Protein AF-A0AAU5D2R3-F1 (afdb_monomer)

Radius of gyration: 16.75 Å; Cα contacts (8 Å, |Δi|>4): 135; chains: 1; bounding box: 33×34×53 Å

Sequence (118 aa):
MTWGSLSGVGDKALDRLLRLAAPQPAGTLTEPPRLTGAATDVPSSAVFCTDNGLSTALVEGLVAAGEPSARALTDPRTCYFDLPTGHWPMLSAPEALTAVLLRAAAGEGHRLTAPATP

Nearest PDB structures (foldseek):
  3nq4-assembly1_C  TM=4.320E-01  e=5.538E+00  Salmonella enterica subsp. enterica serovar Typhimurium str. LT2
  1hv5-assembly3_C  TM=2.783E-01  e=5.927E+00  Mus musculus
  5ue2-assembly1_A  TM=2.425E-01  e=6.789E+00  Homo sapiens

pLDDT: mean 91.63, std 8.22, range [54.91, 98.62]

Foldseek 3Di:
DPPKDCFQFDPVNVVVCVVPDDDDDVCVVPPDDDDPCPCVPPQEEEEDQPVVPDAPVVLLVCLQVVPVVSVSQQPQSYFYHYDPHMPCCCRRPVPSVVVVVVCVVVVDHDHRHHPDDD

Solvent-accessible surface area (backbone atoms only — not comparable to full-atom values): 7229 Å² total; per-residue (Å²): 124,96,88,54,52,63,55,69,51,49,69,73,57,50,52,51,50,62,74,70,60,72,88,78,64,68,60,81,78,69,55,83,84,85,84,83,60,86,63,67,85,57,72,46,71,49,76,30,42,35,69,76,70,47,37,64,68,56,51,48,52,38,31,65,71,62,40,76,85,39,58,76,62,33,42,87,58,36,24,38,43,74,41,95,30,18,69,49,36,79,72,40,38,44,68,62,48,48,55,50,52,54,40,46,76,72,70,43,65,48,68,48,71,69,60,81,81,129

Structure (mmCIF, N/CA/C/O backbone):
data_AF-A0AAU5D2R3-F1
#
_entry.id   AF-A0AAU5D2R3-F1
#
loop_
_atom_site.group_PDB
_atom_site.id
_atom_site.type_symbol
_atom_site.label_atom_id
_atom_site.label_alt_id
_atom_site.label_comp_id
_atom_site.label_asym_id
_atom_site.label_entity_id
_atom_site.label_seq_id
_atom_site.pdbx_PDB_ins_code
_atom_site.Cartn_x
_atom_site.Cartn_y
_atom_site.Cartn_z
_atom_site.occupancy
_atom_site.B_iso_or_equiv
_atom_site.auth_seq_id
_atom_site.auth_comp_id
_atom_site.auth_asym_id
_atom_site.auth_atom_id
_atom_site.pdbx_PDB_model_num
ATOM 1 N N . MET A 1 1 ? 13.688 7.177 -12.987 1.00 54.91 1 MET A N 1
ATOM 2 C CA . MET A 1 1 ? 12.320 7.467 -12.502 1.00 54.91 1 MET A CA 1
ATOM 3 C C . MET A 1 1 ? 12.429 7.888 -11.046 1.00 54.91 1 MET A C 1
ATOM 5 O O . MET A 1 1 ? 12.905 7.098 -10.250 1.00 54.91 1 MET A O 1
ATOM 9 N N . THR A 1 2 ? 12.088 9.132 -10.717 1.00 61.78 2 THR A N 1
ATOM 10 C CA . THR A 1 2 ? 12.431 9.779 -9.428 1.00 61.78 2 THR A CA 1
ATOM 11 C C . THR A 1 2 ? 11.398 9.539 -8.315 1.00 61.78 2 THR A C 1
ATOM 13 O O . THR A 1 2 ? 11.593 9.986 -7.195 1.00 61.78 2 THR A O 1
ATOM 16 N N . TRP A 1 3 ? 10.300 8.833 -8.607 1.00 66.75 3 TRP A N 1
ATOM 17 C CA . TRP A 1 3 ? 9.098 8.801 -7.758 1.00 66.75 3 TRP A CA 1
ATOM 18 C C . TRP A 1 3 ? 8.791 7.434 -7.121 1.00 66.75 3 TRP A C 1
ATOM 20 O O . TRP A 1 3 ? 7.716 7.243 -6.567 1.00 66.75 3 TRP A O 1
ATOM 30 N N . GLY A 1 4 ? 9.719 6.474 -7.183 1.00 77.31 4 GLY A N 1
ATOM 31 C CA . GLY A 1 4 ? 9.556 5.161 -6.553 1.00 77.31 4 GLY A CA 1
ATOM 32 C C . GLY A 1 4 ? 10.666 4.181 -6.934 1.00 77.31 4 GLY A C 1
ATOM 33 O O . GLY A 1 4 ? 11.219 4.261 -8.031 1.00 77.31 4 GLY A O 1
ATOM 34 N N . SER A 1 5 ? 10.997 3.257 -6.028 1.00 85.38 5 SER A N 1
ATOM 35 C CA . SER A 1 5 ? 12.024 2.234 -6.266 1.00 85.38 5 SER A CA 1
ATOM 36 C C . SER A 1 5 ? 11.620 1.290 -7.406 1.00 85.38 5 SER A C 1
ATOM 38 O O . SER A 1 5 ? 10.512 0.752 -7.402 1.00 85.38 5 SER A O 1
ATOM 40 N N . LEU A 1 6 ? 12.537 1.061 -8.353 1.00 89.19 6 LEU A N 1
ATOM 41 C CA . LEU A 1 6 ? 12.409 0.06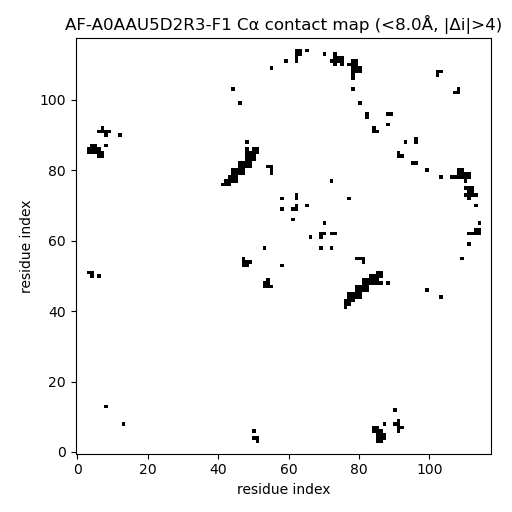9 -9.432 1.00 89.19 6 LEU A CA 1
ATOM 42 C C . LEU A 1 6 ? 12.946 -1.316 -9.033 1.00 89.19 6 LEU A C 1
ATOM 44 O O . LEU A 1 6 ? 13.115 -2.172 -9.897 1.00 89.19 6 LEU A O 1
ATOM 48 N N . SER A 1 7 ? 13.230 -1.536 -7.744 1.00 90.25 7 SER A N 1
ATOM 49 C CA . SER A 1 7 ? 13.696 -2.826 -7.222 1.00 90.25 7 SER A CA 1
ATOM 50 C C . SER A 1 7 ? 12.830 -3.980 -7.744 1.00 90.25 7 SER A C 1
ATOM 52 O O . SER A 1 7 ? 11.600 -3.957 -7.630 1.00 90.25 7 SER A O 1
ATOM 54 N N . GLY A 1 8 ? 13.480 -4.959 -8.377 1.00 91.31 8 GLY A N 1
ATOM 55 C CA . GLY A 1 8 ? 12.846 -6.144 -8.961 1.00 91.31 8 GLY A CA 1
ATOM 56 C C . GLY A 1 8 ? 12.116 -5.936 -10.297 1.00 91.31 8 GLY A C 1
ATOM 57 O O . GLY A 1 8 ? 11.637 -6.911 -10.870 1.00 91.31 8 GLY A O 1
ATOM 58 N N . VAL A 1 9 ? 12.023 -4.714 -10.833 1.00 93.50 9 VAL A N 1
ATOM 59 C CA . VAL A 1 9 ? 11.410 -4.468 -12.150 1.00 93.50 9 VAL A CA 1
ATOM 60 C C . VAL A 1 9 ? 12.448 -4.697 -13.248 1.00 93.50 9 VAL A C 1
ATOM 62 O O . VAL A 1 9 ? 13.392 -3.926 -13.386 1.00 93.50 9 VAL A O 1
ATOM 65 N N . GLY A 1 10 ? 12.267 -5.747 -14.052 1.00 93.31 10 GLY A N 1
ATOM 66 C CA . GLY A 1 10 ? 13.151 -6.037 -15.186 1.00 93.31 10 GLY A CA 1
ATOM 67 C C . GLY A 1 10 ? 12.923 -5.123 -16.398 1.00 93.31 10 GLY A C 1
ATOM 68 O O . GLY A 1 10 ? 11.824 -4.599 -16.599 1.00 93.31 10 GLY A O 1
ATOM 69 N N . ASP A 1 11 ? 13.931 -5.011 -17.266 1.00 94.38 11 ASP A N 1
ATOM 70 C CA . ASP A 1 11 ? 13.953 -4.084 -18.412 1.00 94.38 11 ASP A CA 1
ATOM 71 C C . ASP A 1 11 ? 12.725 -4.199 -19.322 1.00 94.38 11 ASP A C 1
ATOM 73 O O . ASP A 1 11 ? 12.097 -3.204 -19.664 1.00 94.38 11 ASP A O 1
ATOM 77 N N . LYS A 1 12 ? 12.292 -5.423 -19.653 1.00 94.56 12 LYS A N 1
ATOM 78 C CA . LYS A 1 12 ? 11.100 -5.633 -20.497 1.00 94.56 12 LYS A CA 1
ATOM 79 C C . LYS A 1 12 ? 9.819 -5.081 -19.864 1.00 94.56 12 LYS A C 1
ATOM 81 O O . LYS A 1 12 ? 8.942 -4.589 -20.580 1.00 94.56 12 LYS A O 1
ATOM 86 N N . ALA A 1 13 ? 9.684 -5.204 -18.543 1.00 93.81 13 ALA A N 1
ATOM 87 C CA . ALA A 1 13 ? 8.535 -4.684 -17.809 1.00 93.81 13 ALA A CA 1
ATOM 88 C C . ALA A 1 13 ? 8.604 -3.156 -17.715 1.00 93.81 13 ALA A C 1
ATOM 90 O O . ALA A 1 13 ? 7.587 -2.493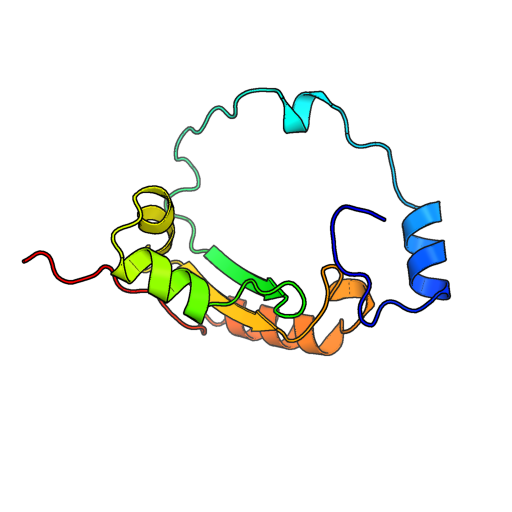 -17.918 1.00 93.81 13 ALA A O 1
ATOM 91 N N . LEU A 1 14 ? 9.802 -2.605 -17.504 1.00 93.19 14 LEU A N 1
ATOM 92 C CA . LEU A 1 14 ? 10.048 -1.167 -17.509 1.00 93.19 14 LEU A CA 1
ATOM 93 C C . LEU A 1 14 ? 9.748 -0.539 -18.877 1.00 93.19 14 LEU A C 1
ATOM 95 O O . LEU A 1 14 ? 9.021 0.449 -18.955 1.00 93.19 14 LEU A O 1
ATOM 99 N N . ASP A 1 15 ? 10.223 -1.150 -19.959 1.00 94.62 15 ASP A N 1
ATOM 100 C CA . ASP A 1 15 ? 9.950 -0.710 -21.326 1.00 94.62 15 ASP A CA 1
ATOM 101 C C . ASP A 1 15 ? 8.451 -0.742 -21.630 1.00 94.62 15 ASP A C 1
ATOM 103 O O . ASP A 1 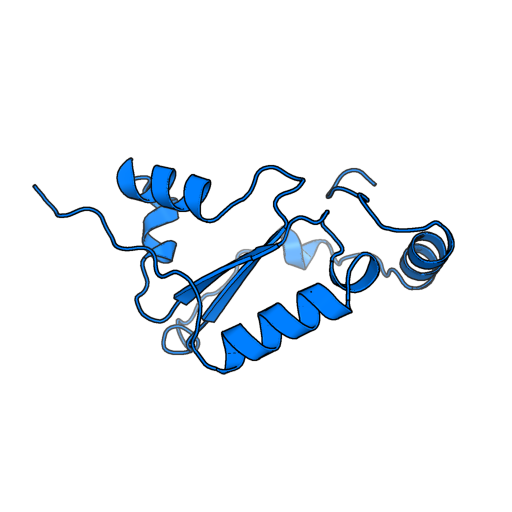15 ? 7.906 0.167 -22.257 1.00 94.62 15 ASP A O 1
ATOM 107 N N . ARG A 1 16 ? 7.754 -1.795 -21.183 1.00 93.19 16 ARG A N 1
ATOM 108 C CA . ARG A 1 16 ? 6.297 -1.887 -21.322 1.00 93.19 16 ARG A CA 1
ATOM 109 C C . ARG A 1 16 ? 5.596 -0.785 -20.530 1.00 93.19 16 ARG A C 1
ATOM 111 O O . ARG A 1 16 ? 4.682 -0.173 -21.076 1.00 93.19 16 ARG A O 1
ATOM 118 N N . LEU A 1 17 ? 6.012 -0.536 -19.288 1.00 91.88 17 LEU A N 1
ATOM 119 C CA . LEU A 1 17 ? 5.470 0.531 -18.447 1.00 91.88 17 LEU A CA 1
ATOM 120 C C . LEU A 1 17 ? 5.640 1.890 -19.132 1.00 91.88 17 LEU A C 1
ATOM 122 O O . LEU A 1 17 ? 4.666 2.618 -19.275 1.00 91.88 17 LEU A O 1
ATOM 126 N N . LEU A 1 18 ? 6.841 2.194 -19.626 1.00 91.94 18 LEU A N 1
ATOM 127 C CA . LEU A 1 18 ? 7.144 3.445 -20.324 1.00 91.94 18 LEU A CA 1
ATOM 128 C C . LEU A 1 18 ? 6.319 3.627 -21.600 1.00 91.94 18 LEU A C 1
ATOM 130 O O . LEU A 1 18 ? 5.797 4.712 -21.833 1.00 91.94 18 LEU A O 1
ATOM 134 N N . ARG A 1 19 ? 6.165 2.572 -22.411 1.00 95.50 19 ARG A N 1
ATOM 135 C CA . ARG A 1 19 ? 5.357 2.631 -23.642 1.00 95.50 19 ARG A CA 1
ATOM 136 C C . ARG A 1 19 ? 3.869 2.853 -23.384 1.00 95.50 19 ARG A C 1
ATOM 138 O O . ARG A 1 19 ? 3.191 3.392 -24.251 1.00 95.50 19 ARG A O 1
ATOM 145 N N . LEU A 1 20 ? 3.355 2.376 -22.250 1.00 94.62 20 LEU A N 1
ATOM 146 C CA . LEU A 1 20 ? 1.933 2.455 -21.902 1.00 94.62 20 LEU A CA 1
ATOM 147 C C . LEU A 1 20 ? 1.605 3.623 -20.965 1.00 94.62 20 LEU A C 1
ATOM 149 O O . LEU A 1 20 ? 0.429 3.902 -20.739 1.00 94.62 20 LEU A O 1
ATOM 153 N N . ALA A 1 21 ? 2.615 4.288 -20.405 1.00 92.25 21 ALA A N 1
ATOM 154 C CA . ALA A 1 21 ? 2.419 5.415 -19.511 1.00 92.25 21 ALA A CA 1
ATOM 155 C C . ALA A 1 21 ? 1.774 6.593 -20.255 1.00 92.25 21 ALA A C 1
ATOM 157 O O . ALA A 1 21 ? 2.238 7.013 -21.315 1.00 92.25 21 ALA A O 1
ATOM 158 N N . ALA A 1 22 ? 0.726 7.154 -19.658 1.00 94.12 22 ALA A N 1
ATOM 159 C CA . ALA A 1 22 ? 0.124 8.409 -20.085 1.00 94.12 22 ALA A CA 1
ATOM 160 C C . ALA A 1 22 ? 0.533 9.538 -19.120 1.00 94.12 22 ALA A C 1
ATOM 162 O O . ALA A 1 22 ? 0.737 9.275 -17.931 1.00 94.12 22 ALA A O 1
ATOM 163 N N . PRO A 1 23 ? 0.646 10.795 -19.588 1.00 91.69 23 PRO A N 1
ATOM 164 C CA . PRO A 1 23 ? 0.870 11.934 -18.703 1.00 91.69 23 PRO A CA 1
ATOM 165 C C . PRO A 1 23 ? -0.238 12.055 -17.648 1.00 91.69 23 PRO A C 1
ATOM 167 O O . PRO A 1 23 ? -1.420 12.039 -17.988 1.00 91.69 23 PRO A O 1
ATOM 170 N N . GLN A 1 24 ? 0.143 12.220 -16.378 1.00 91.25 24 GLN A N 1
ATOM 171 C CA . GLN A 1 24 ? -0.807 12.48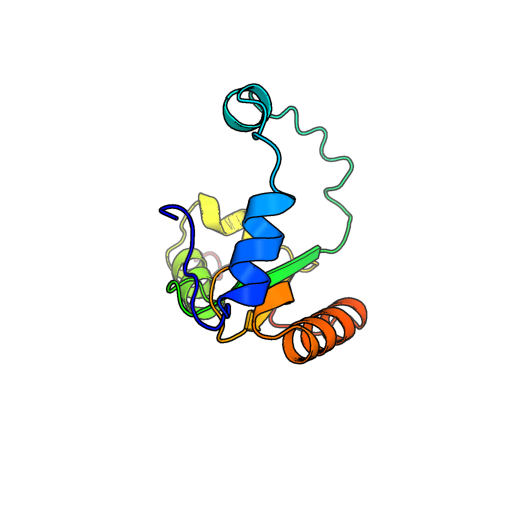5 -15.297 1.00 91.25 24 GLN A CA 1
ATOM 172 C C . GLN A 1 24 ? -1.345 13.921 -15.427 1.00 91.25 24 GLN A C 1
ATOM 174 O O . GLN A 1 24 ? -0.540 14.859 -15.452 1.00 91.25 24 GLN A O 1
ATOM 179 N N . PRO A 1 25 ? -2.671 14.141 -15.490 1.00 94.62 25 PRO A N 1
ATOM 180 C CA . PRO A 1 25 ? -3.226 15.489 -15.537 1.00 94.62 25 PRO A CA 1
ATOM 181 C C . PRO A 1 25 ? -2.858 16.279 -14.274 1.00 94.62 25 PRO A C 1
ATOM 183 O O . PRO A 1 25 ? -3.131 15.837 -13.163 1.00 94.62 25 PRO A O 1
ATOM 186 N N . ALA A 1 26 ? -2.276 17.472 -14.421 1.00 94.75 26 ALA A N 1
ATOM 187 C CA . ALA A 1 26 ? -1.762 18.240 -13.279 1.00 94.75 26 ALA A CA 1
ATOM 188 C C . ALA A 1 26 ? -2.830 18.542 -12.208 1.00 94.75 26 ALA A C 1
ATOM 190 O O . ALA A 1 26 ? -2.530 18.512 -11.016 1.00 94.75 26 ALA A O 1
ATOM 191 N N . GLY A 1 27 ? -4.083 18.762 -12.626 1.00 95.94 27 GLY A N 1
ATOM 192 C CA . GLY A 1 27 ? -5.202 19.041 -11.722 1.00 95.94 27 GLY A CA 1
ATOM 193 C C . GLY A 1 27 ? -5.452 17.941 -10.688 1.00 95.94 27 GLY A C 1
ATOM 194 O O . GLY A 1 27 ? -5.811 18.256 -9.562 1.00 95.94 27 GLY A O 1
ATOM 195 N N . THR A 1 28 ? -5.162 16.667 -10.990 1.00 93.12 28 THR A N 1
ATOM 196 C CA . THR A 1 28 ? -5.356 15.578 -10.011 1.00 93.12 28 THR A CA 1
ATOM 197 C C . THR A 1 28 ? -4.404 15.665 -8.818 1.00 93.12 28 THR A C 1
ATOM 199 O O . THR A 1 28 ? -4.635 15.006 -7.811 1.00 93.12 28 THR A O 1
ATOM 202 N N . LEU A 1 29 ? -3.300 16.411 -8.949 1.00 92.00 29 LEU A N 1
ATOM 203 C CA . LEU A 1 29 ? -2.311 16.610 -7.887 1.00 92.00 29 LEU A CA 1
ATOM 204 C C . LEU A 1 29 ? -2.499 17.937 -7.143 1.00 92.00 29 LEU A C 1
ATOM 206 O O . LEU A 1 29 ? -2.084 18.042 -5.993 1.00 92.00 29 LEU A O 1
ATOM 210 N N . THR A 1 30 ? -3.067 18.954 -7.795 1.00 94.88 30 THR A N 1
ATOM 211 C CA . THR A 1 30 ? -3.136 20.319 -7.251 1.00 94.88 30 THR A CA 1
ATOM 212 C C . THR A 1 30 ? -4.533 20.743 -6.819 1.00 94.88 30 THR A C 1
ATOM 214 O O . THR A 1 30 ? -4.654 21.651 -5.996 1.00 94.88 30 THR A O 1
ATOM 217 N N . GLU A 1 31 ? -5.587 20.124 -7.353 1.00 96.56 31 GLU A N 1
ATOM 218 C CA . GLU A 1 31 ? -6.957 20.449 -6.972 1.00 96.56 31 GLU A CA 1
ATOM 219 C C . GLU A 1 31 ? -7.279 19.876 -5.580 1.00 96.56 31 GLU A C 1
ATOM 221 O O . GLU A 1 31 ? -7.079 18.680 -5.345 1.00 96.56 31 GLU A O 1
ATOM 226 N N . PRO A 1 32 ? -7.791 20.692 -4.639 1.00 95.44 32 PRO A N 1
ATOM 227 C CA . PRO A 1 32 ? -8.154 20.204 -3.315 1.00 95.44 32 PRO A CA 1
ATOM 228 C C . PRO A 1 32 ? -9.278 19.153 -3.384 1.00 95.44 32 PRO A C 1
ATOM 230 O O . PRO A 1 32 ? -10.345 19.440 -3.938 1.00 95.44 32 PRO A O 1
ATOM 233 N N . PRO A 1 33 ? -9.106 17.961 -2.782 1.00 91.88 33 PRO A N 1
ATOM 234 C CA . PRO A 1 33 ? -10.145 16.940 -2.794 1.00 91.88 33 PRO A CA 1
ATOM 235 C C . PRO A 1 33 ? -11.357 17.371 -1.954 1.00 91.88 33 PRO A C 1
ATOM 237 O O . PRO A 1 33 ? -11.220 17.873 -0.837 1.00 91.88 33 PRO A O 1
ATOM 240 N N . ARG A 1 34 ? -12.569 17.120 -2.466 1.00 93.19 34 ARG A N 1
ATOM 241 C CA . ARG A 1 34 ? -1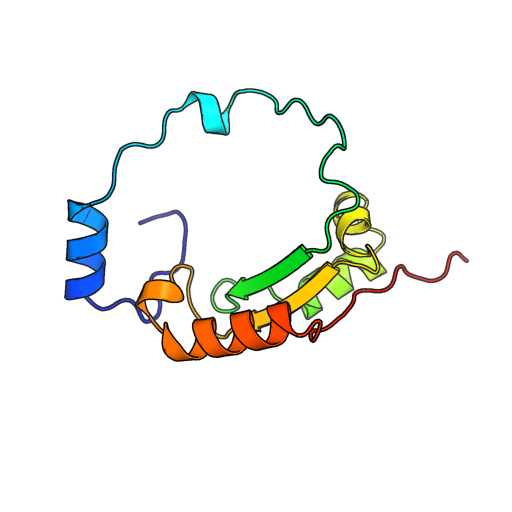3.826 17.287 -1.718 1.00 93.19 34 ARG A CA 1
ATOM 242 C C . ARG A 1 34 ? -14.256 15.945 -1.133 1.00 93.19 34 ARG A C 1
ATOM 244 O O . ARG A 1 34 ? -14.847 15.121 -1.825 1.00 93.19 34 ARG A O 1
ATOM 251 N N . LEU A 1 35 ? -13.953 15.725 0.143 1.00 91.75 35 LEU A N 1
ATOM 252 C CA . LEU A 1 35 ? -14.285 14.483 0.841 1.00 91.75 35 LEU A CA 1
ATOM 253 C C . LEU A 1 35 ? -15.692 14.572 1.446 1.00 91.75 35 LEU A C 1
ATOM 255 O O . LEU A 1 35 ? -15.932 15.366 2.350 1.00 91.75 35 LEU A O 1
ATOM 259 N N . THR A 1 36 ? -16.624 13.756 0.950 1.00 94.88 36 THR A N 1
ATOM 260 C CA . THR A 1 36 ? -18.013 13.697 1.451 1.00 94.88 36 THR A CA 1
ATOM 261 C C . THR A 1 36 ? -18.202 12.711 2.602 1.00 94.88 36 THR A C 1
ATOM 263 O O . THR A 1 36 ? -19.252 12.703 3.234 1.00 94.88 36 THR A O 1
ATOM 266 N N . GLY A 1 37 ? -17.217 11.842 2.842 1.00 92.50 37 GLY A N 1
ATOM 267 C CA . GLY A 1 37 ? -17.322 10.736 3.795 1.00 92.50 37 GLY A CA 1
ATOM 268 C C . GLY A 1 37 ? -18.133 9.535 3.293 1.00 92.50 37 GLY A C 1
ATOM 269 O O . GLY A 1 37 ? -18.311 8.578 4.035 1.00 92.50 37 GLY A O 1
ATOM 270 N N . ALA A 1 38 ? -18.588 9.524 2.034 1.00 93.62 38 ALA A N 1
ATOM 271 C CA . ALA A 1 38 ? -19.406 8.428 1.496 1.00 93.62 38 ALA A CA 1
ATOM 272 C C . ALA A 1 38 ? -18.709 7.052 1.515 1.00 93.62 38 ALA A C 1
ATOM 274 O O . ALA A 1 38 ? -19.379 6.025 1.543 1.00 93.62 38 ALA A O 1
ATOM 275 N N . ALA A 1 39 ? -17.374 7.029 1.498 1.00 90.31 39 ALA A N 1
ATOM 276 C CA . ALA A 1 39 ? -16.577 5.807 1.577 1.00 90.31 39 ALA A CA 1
ATOM 277 C C . ALA A 1 39 ? -16.047 5.519 2.990 1.00 90.31 39 ALA A C 1
ATOM 279 O O . ALA A 1 39 ? -15.327 4.539 3.163 1.00 90.31 39 ALA A O 1
ATOM 280 N N . THR A 1 40 ? -16.376 6.349 3.990 1.00 89.94 40 THR A N 1
ATOM 281 C CA . THR A 1 40 ? -15.815 6.206 5.338 1.00 89.94 40 THR A CA 1
ATOM 282 C C . THR A 1 40 ? -16.119 4.830 5.897 1.00 89.94 40 THR A C 1
ATOM 284 O O . THR A 1 40 ? -15.200 4.217 6.402 1.00 89.94 40 THR A O 1
ATOM 287 N N . ASP A 1 41 ? -17.325 4.286 5.711 1.00 91.00 41 ASP A N 1
ATOM 288 C CA . ASP A 1 41 ? -17.717 2.987 6.280 1.00 91.00 41 ASP A CA 1
ATOM 289 C C . ASP A 1 41 ? -17.235 1.761 5.482 1.00 91.00 41 ASP A C 1
ATOM 291 O O . ASP A 1 41 ? -17.385 0.623 5.938 1.00 91.00 41 ASP A O 1
ATOM 295 N N . VAL A 1 42 ? -16.554 1.954 4.348 1.00 93.81 42 VAL A N 1
ATOM 296 C CA . VAL A 1 42 ? -16.004 0.853 3.540 1.00 93.81 42 VAL A CA 1
ATOM 297 C C . VAL A 1 42 ? -14.718 0.309 4.184 1.00 93.81 42 VAL A C 1
ATOM 299 O O . VAL A 1 42 ? -13.795 1.092 4.419 1.00 93.81 42 VAL A O 1
ATOM 302 N N . PRO A 1 43 ? -14.620 -1.002 4.490 1.00 94.31 43 PRO A N 1
ATOM 303 C CA . PRO A 1 43 ? -13.376 -1.606 4.964 1.00 94.31 43 PRO A CA 1
ATOM 304 C C . PRO A 1 43 ? -12.248 -1.441 3.948 1.00 94.31 43 PRO A C 1
ATOM 306 O O . PRO A 1 43 ? -12.480 -1.495 2.739 1.00 94.31 43 PRO A O 1
ATOM 309 N N . SER A 1 44 ? -11.021 -1.267 4.432 1.00 94.69 44 SER A N 1
ATOM 310 C CA . SER A 1 44 ? -9.875 -1.011 3.561 1.00 94.69 44 SER A CA 1
ATOM 311 C C . SER A 1 44 ? -8.667 -1.861 3.936 1.00 94.69 44 SER A C 1
ATOM 313 O O . SER A 1 44 ? -8.580 -2.441 5.020 1.00 94.69 44 SER A O 1
ATOM 315 N N . SER A 1 45 ? -7.725 -1.991 3.009 1.00 96.19 45 SER A N 1
ATOM 316 C CA . SER A 1 45 ? -6.456 -2.662 3.267 1.00 96.19 45 SER A CA 1
ATOM 317 C C . SER A 1 45 ? -5.314 -1.881 2.640 1.00 96.19 45 SER A C 1
ATOM 319 O O . SER A 1 45 ? -5.418 -1.432 1.499 1.00 96.19 45 SER A O 1
ATOM 321 N N . ALA A 1 46 ? -4.227 -1.731 3.388 1.00 95.50 46 ALA A N 1
ATOM 322 C CA . ALA A 1 46 ? -2.997 -1.100 2.945 1.00 95.50 46 ALA A CA 1
ATOM 323 C C . ALA A 1 46 ? -1.906 -2.161 2.770 1.00 95.50 46 ALA A C 1
ATOM 325 O O . ALA A 1 46 ? -1.670 -2.981 3.656 1.00 95.50 46 ALA A O 1
ATOM 326 N N . VAL A 1 47 ? -1.234 -2.128 1.620 1.00 96.94 47 VAL A N 1
ATOM 327 C CA . VAL A 1 47 ? -0.084 -2.986 1.317 1.00 96.94 47 VAL A CA 1
ATOM 328 C C . VAL A 1 47 ? 1.139 -2.093 1.156 1.00 96.94 47 VAL A C 1
ATOM 330 O O . VAL A 1 47 ? 1.228 -1.324 0.197 1.00 96.94 47 VAL A O 1
ATOM 333 N N . PHE A 1 48 ? 2.075 -2.176 2.094 1.00 95.88 48 PHE A N 1
ATOM 334 C CA . PHE A 1 48 ? 3.309 -1.405 2.069 1.00 95.88 48 PHE A CA 1
ATOM 335 C C . PHE A 1 48 ? 4.414 -2.164 1.342 1.00 95.88 48 PHE A C 1
ATOM 337 O O . PHE A 1 48 ? 4.736 -3.301 1.672 1.00 95.88 48 PHE A O 1
ATOM 344 N N . CYS A 1 49 ? 5.000 -1.513 0.340 1.00 95.50 49 CYS A N 1
ATOM 345 C CA . CYS A 1 49 ? 6.176 -2.000 -0.374 1.00 95.50 49 CYS A CA 1
ATOM 346 C C . CYS A 1 49 ? 7.429 -1.569 0.390 1.00 95.50 49 CYS A C 1
ATOM 348 O O . CYS A 1 49 ? 7.816 -0.406 0.307 1.00 95.50 49 CYS A O 1
ATOM 350 N N . THR A 1 50 ? 8.043 -2.471 1.151 1.00 94.75 50 THR A N 1
ATOM 351 C CA . THR A 1 50 ? 8.974 -2.072 2.218 1.00 94.75 50 THR A CA 1
ATOM 352 C C . THR A 1 50 ? 10.372 -1.673 1.749 1.00 94.75 50 THR A C 1
ATOM 354 O O . THR A 1 50 ? 11.122 -1.104 2.540 1.00 94.75 50 THR A O 1
ATOM 357 N N . ASP A 1 51 ? 10.744 -1.891 0.482 1.00 91.06 51 ASP A N 1
ATOM 358 C CA . ASP A 1 51 ? 12.085 -1.527 -0.022 1.00 91.06 51 ASP A CA 1
ATOM 359 C C . ASP A 1 51 ? 12.323 -0.005 -0.047 1.00 91.06 51 ASP A C 1
ATOM 361 O O . ASP A 1 51 ? 13.451 0.448 -0.241 1.00 91.06 51 ASP A O 1
ATOM 365 N N . ASN A 1 52 ? 11.273 0.805 0.122 1.00 79.50 52 ASN A N 1
ATOM 366 C CA . ASN A 1 52 ? 11.369 2.261 0.250 1.00 79.50 52 ASN A CA 1
ATOM 367 C C . ASN A 1 52 ? 11.291 2.757 1.710 1.00 79.50 52 ASN A C 1
ATOM 369 O O . ASN A 1 52 ? 11.210 3.964 1.932 1.00 79.50 52 ASN A O 1
ATOM 373 N N . GLY A 1 53 ? 11.305 1.842 2.685 1.00 86.31 53 GLY A N 1
ATOM 374 C CA . GLY A 1 53 ? 11.282 2.142 4.117 1.00 86.31 53 GLY A CA 1
ATOM 375 C C . GLY A 1 53 ? 9.891 2.309 4.734 1.00 86.31 53 GLY A C 1
ATOM 376 O O . GLY A 1 53 ? 9.795 2.384 5.957 1.00 86.31 53 GLY A O 1
ATOM 377 N N . LEU A 1 54 ? 8.814 2.337 3.940 1.00 89.44 54 LEU A N 1
ATOM 378 C CA . LEU A 1 54 ? 7.453 2.355 4.476 1.00 89.44 54 LEU A CA 1
ATOM 379 C C . LEU A 1 54 ? 7.049 0.946 4.922 1.00 89.44 54 LEU A C 1
ATOM 381 O O . LEU A 1 54 ? 7.090 0.010 4.130 1.00 89.44 54 LEU A O 1
ATOM 385 N N . SER A 1 55 ? 6.644 0.798 6.179 1.00 95.31 55 SER A N 1
ATOM 386 C CA . SER A 1 55 ? 6.232 -0.481 6.759 1.00 95.31 55 SER A CA 1
ATOM 387 C C . SER A 1 55 ? 5.142 -0.285 7.800 1.00 95.31 55 SER A C 1
ATOM 389 O O . SER A 1 55 ? 4.955 0.816 8.330 1.00 95.31 55 SER A O 1
ATOM 391 N N . THR A 1 56 ? 4.457 -1.373 8.138 1.00 95.81 56 THR A N 1
ATOM 392 C CA . THR A 1 56 ? 3.461 -1.387 9.211 1.00 95.81 56 THR A CA 1
ATOM 393 C C . THR A 1 56 ? 4.085 -0.944 10.536 1.00 95.81 56 THR A C 1
ATOM 395 O O . THR A 1 56 ? 3.514 -0.105 11.226 1.00 95.81 56 THR A O 1
ATOM 398 N N . ALA A 1 57 ? 5.304 -1.404 10.839 1.00 95.06 57 ALA A N 1
ATOM 399 C CA . ALA A 1 57 ? 6.026 -1.035 12.057 1.00 95.06 57 ALA A CA 1
ATOM 400 C C . ALA A 1 57 ? 6.379 0.463 12.128 1.00 95.06 57 ALA A C 1
ATOM 402 O O . ALA A 1 57 ? 6.286 1.073 13.193 1.00 95.06 57 ALA A O 1
ATOM 403 N N . LEU A 1 58 ? 6.764 1.081 11.003 1.00 94.81 58 LEU A N 1
ATOM 404 C CA . LEU A 1 58 ? 7.020 2.525 10.958 1.00 94.81 58 LEU A CA 1
ATOM 405 C C . LEU A 1 58 ? 5.747 3.309 11.295 1.00 94.81 58 LEU A C 1
ATOM 407 O O . LEU A 1 58 ? 5.778 4.237 12.103 1.00 94.81 58 LEU A O 1
ATOM 411 N N . VAL A 1 59 ? 4.628 2.923 10.680 1.00 93.94 59 VAL A N 1
ATOM 412 C CA . VAL A 1 59 ? 3.335 3.574 10.904 1.00 93.94 59 VAL A CA 1
ATOM 413 C C . VAL A 1 59 ? 2.856 3.374 12.341 1.00 93.94 59 VAL A C 1
ATOM 415 O O . VAL A 1 59 ? 2.386 4.326 12.961 1.00 93.94 59 VAL A O 1
ATOM 418 N N . GLU A 1 60 ? 3.025 2.177 12.900 1.00 93.88 60 GLU A N 1
ATOM 419 C CA . GLU A 1 60 ? 2.725 1.892 14.305 1.00 93.88 60 GLU A CA 1
ATOM 420 C C . GLU A 1 60 ? 3.531 2.795 15.250 1.00 93.88 60 GLU A C 1
ATOM 422 O O . GLU A 1 60 ? 2.978 3.360 16.193 1.00 93.88 60 GLU A O 1
ATOM 427 N N . GLY A 1 61 ? 4.812 3.031 14.946 1.00 93.94 61 GLY A N 1
ATOM 428 C CA . GLY A 1 61 ? 5.645 3.987 15.676 1.00 93.94 61 GLY A CA 1
ATOM 429 C C . GLY A 1 61 ? 5.112 5.425 15.625 1.00 93.94 61 GLY A C 1
ATOM 430 O O . GLY A 1 61 ? 5.098 6.108 16.649 1.00 93.94 61 GLY A O 1
ATOM 431 N N . LEU A 1 62 ? 4.621 5.881 14.466 1.00 93.62 62 LEU A N 1
ATOM 432 C CA . LEU A 1 62 ? 4.003 7.210 14.323 1.00 93.62 62 LEU A CA 1
ATOM 433 C C . LEU A 1 62 ? 2.702 7.324 15.126 1.00 93.62 62 LEU A C 1
ATOM 435 O O . LEU A 1 62 ? 2.467 8.334 15.792 1.00 93.62 62 LEU A O 1
ATOM 439 N N . VAL A 1 63 ? 1.878 6.274 15.102 1.00 93.31 63 VAL A N 1
ATOM 440 C CA . VAL A 1 63 ? 0.654 6.180 15.907 1.00 93.31 63 VAL A CA 1
ATOM 441 C C . VAL A 1 63 ? 0.985 6.257 17.399 1.00 93.31 63 VAL A C 1
ATOM 443 O O . VAL A 1 63 ? 0.377 7.050 18.118 1.00 93.31 63 VAL A O 1
ATOM 446 N N . ALA A 1 64 ? 1.977 5.491 17.859 1.00 91.75 64 ALA A N 1
ATOM 447 C CA . ALA A 1 64 ? 2.416 5.489 19.253 1.00 91.75 64 ALA A CA 1
ATOM 448 C C . ALA A 1 64 ? 2.991 6.846 19.695 1.00 91.75 64 ALA A C 1
ATOM 450 O O . ALA A 1 64 ? 2.788 7.258 20.835 1.00 91.75 64 ALA A O 1
ATOM 451 N N . ALA A 1 65 ? 3.656 7.567 18.788 1.00 92.50 65 ALA A N 1
ATOM 452 C CA . ALA A 1 65 ? 4.163 8.917 19.027 1.00 92.50 65 ALA A CA 1
ATOM 453 C C . ALA A 1 65 ? 3.067 10.004 19.040 1.00 92.50 65 ALA A C 1
ATOM 455 O O . ALA A 1 65 ? 3.365 11.166 19.315 1.00 92.50 65 ALA A O 1
ATOM 456 N N . GLY A 1 66 ? 1.808 9.652 18.755 1.00 90.25 66 GLY A N 1
ATOM 457 C CA . GLY A 1 66 ? 0.685 10.590 18.756 1.00 90.25 66 GLY A CA 1
ATOM 458 C C . GLY A 1 66 ? 0.643 11.516 17.539 1.00 90.25 66 GLY A C 1
ATOM 459 O O . GLY A 1 66 ? 0.015 12.573 17.609 1.00 90.25 66 GLY A O 1
ATOM 460 N N . GLU A 1 67 ? 1.288 11.137 16.431 1.00 92.38 67 GLU A N 1
ATOM 461 C CA . GLU A 1 67 ? 1.308 11.926 15.199 1.00 92.38 67 GLU A CA 1
ATOM 462 C C . GLU A 1 67 ? -0.132 12.145 14.684 1.00 92.38 67 GLU A C 1
ATOM 464 O O . GLU A 1 67 ? -0.822 11.174 14.347 1.00 92.38 67 GLU A O 1
ATOM 469 N N . PRO A 1 68 ? -0.632 13.397 14.603 1.00 88.19 68 PRO A N 1
ATOM 470 C CA . PRO A 1 68 ? -2.031 13.655 14.265 1.00 88.19 68 PRO A CA 1
ATOM 471 C C . PRO A 1 68 ? -2.447 13.069 12.915 1.00 88.19 68 PRO A C 1
ATOM 473 O O . PRO A 1 68 ? -3.570 12.579 12.783 1.00 88.19 68 PRO A O 1
ATOM 476 N N . SER A 1 69 ? -1.538 13.079 11.935 1.00 86.31 69 SER A N 1
ATOM 477 C CA . SER A 1 69 ? -1.783 12.515 10.604 1.00 86.31 69 SER A CA 1
ATOM 478 C C . SER A 1 69 ? -1.908 10.985 10.609 1.00 86.31 69 SER A C 1
ATOM 480 O O . SER A 1 69 ? -2.619 10.427 9.773 1.00 86.31 69 SER A O 1
ATOM 482 N N . ALA A 1 70 ? -1.312 10.302 11.591 1.00 89.88 70 ALA A N 1
ATOM 483 C CA . ALA A 1 70 ? -1.367 8.849 11.726 1.00 89.88 70 ALA A CA 1
ATOM 484 C C . ALA A 1 70 ? -2.658 8.348 12.399 1.00 89.88 70 ALA A C 1
ATOM 486 O O . ALA A 1 70 ? -2.972 7.163 12.322 1.00 89.88 70 ALA A O 1
ATOM 487 N N . ARG A 1 71 ? -3.462 9.229 13.013 1.00 86.75 71 ARG A N 1
ATOM 488 C CA . ARG A 1 71 ? -4.711 8.839 13.699 1.00 86.75 71 ARG A CA 1
ATOM 489 C C . ARG A 1 71 ? -5.730 8.166 12.785 1.00 86.75 71 ARG A C 1
ATOM 491 O O . ARG A 1 71 ? -6.460 7.297 13.237 1.00 86.75 71 ARG A O 1
ATOM 498 N N . ALA A 1 72 ? -5.793 8.552 11.512 1.00 86.25 72 ALA A N 1
ATOM 499 C CA . ALA A 1 72 ? -6.700 7.920 10.551 1.00 86.25 72 ALA A CA 1
ATOM 500 C C . ALA A 1 72 ? -6.322 6.455 10.255 1.00 86.25 72 ALA A C 1
ATOM 502 O O . ALA A 1 72 ? -7.142 5.695 9.748 1.00 86.25 72 ALA A O 1
ATOM 503 N N . LEU A 1 73 ? -5.089 6.055 10.580 1.00 91.06 73 LEU A N 1
ATOM 504 C CA . LEU A 1 73 ? -4.551 4.721 10.321 1.00 91.06 73 LEU A CA 1
ATOM 505 C C . LEU A 1 73 ? -4.944 3.708 11.409 1.00 91.06 73 LEU A C 1
ATOM 507 O O . LEU A 1 73 ? -4.676 2.523 11.276 1.00 91.06 73 LEU A O 1
ATOM 511 N N . THR A 1 74 ? -5.607 4.143 12.482 1.00 93.69 74 THR A N 1
ATOM 512 C CA . THR A 1 74 ?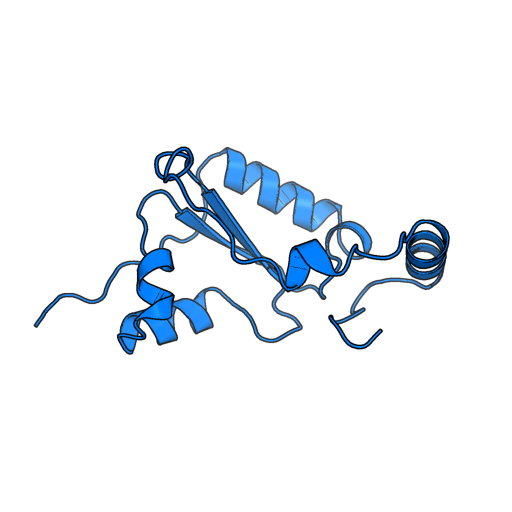 -6.065 3.254 13.563 1.00 93.69 74 THR A CA 1
ATOM 513 C C . THR A 1 74 ? -7.528 2.839 13.417 1.00 93.69 74 THR A C 1
ATOM 515 O O . THR A 1 74 ? -8.125 2.322 14.362 1.00 93.69 74 THR A O 1
ATOM 518 N N . ASP A 1 75 ? -8.128 3.065 12.242 1.00 92.56 75 ASP A N 1
ATOM 519 C CA . ASP A 1 75 ? -9.486 2.607 11.969 1.00 92.56 75 ASP A CA 1
ATOM 520 C C . ASP A 1 75 ? -9.560 1.072 12.080 1.00 92.56 75 ASP A C 1
ATOM 522 O O . ASP A 1 75 ? -8.819 0.371 11.382 1.00 92.56 75 ASP A O 1
ATOM 526 N N . PRO A 1 76 ? -10.461 0.516 12.912 1.00 92.00 76 PRO A N 1
ATOM 527 C CA . PRO A 1 76 ? -10.529 -0.926 13.160 1.00 92.00 76 PRO A CA 1
ATOM 528 C C . PRO A 1 76 ? -10.887 -1.757 11.918 1.00 92.00 76 PRO A C 1
ATOM 530 O O . PRO A 1 76 ? -10.706 -2.980 11.913 1.00 92.00 76 PRO A O 1
ATOM 533 N N . ARG A 1 77 ? -11.407 -1.119 10.864 1.00 93.19 77 ARG A N 1
ATOM 534 C CA . ARG A 1 77 ? -11.762 -1.759 9.591 1.00 93.19 77 ARG A CA 1
ATOM 535 C C . ARG A 1 77 ? -10.614 -1.730 8.582 1.00 93.19 77 ARG A C 1
ATOM 537 O O . ARG A 1 77 ? -10.769 -2.292 7.498 1.00 93.19 77 ARG A O 1
ATOM 544 N N . THR A 1 78 ? -9.487 -1.102 8.917 1.00 94.75 78 THR A N 1
ATOM 545 C CA . THR A 1 78 ? -8.297 -1.059 8.065 1.00 94.75 78 THR A CA 1
ATOM 546 C C . THR A 1 78 ? -7.296 -2.127 8.483 1.00 94.75 78 THR A C 1
ATOM 548 O O . THR A 1 78 ? -6.940 -2.245 9.654 1.00 94.75 78 THR A O 1
ATOM 551 N N . CYS A 1 79 ? -6.841 -2.914 7.509 1.00 96.31 79 CYS A N 1
ATOM 552 C CA . CYS A 1 79 ? -5.822 -3.945 7.706 1.00 96.31 79 CYS A CA 1
ATOM 553 C C . CYS A 1 79 ? -4.534 -3.598 6.948 1.00 96.31 79 CYS A C 1
ATOM 555 O O . CYS A 1 79 ? -4.579 -3.010 5.870 1.00 96.31 79 CYS A O 1
ATOM 557 N N . TYR A 1 80 ? -3.390 -3.991 7.496 1.00 97.56 80 TYR A N 1
ATOM 558 C CA . TYR A 1 80 ? -2.062 -3.649 7.001 1.00 97.56 80 TYR A CA 1
ATOM 559 C C . TYR A 1 80 ? -1.255 -4.901 6.668 1.00 97.56 80 TYR A C 1
ATOM 561 O O . TYR A 1 80 ? -1.299 -5.906 7.386 1.00 97.56 80 TYR A O 1
ATOM 569 N N . PHE A 1 81 ? -0.511 -4.821 5.571 1.00 98.12 81 PHE A N 1
ATOM 570 C CA . PHE A 1 81 ? 0.368 -5.868 5.075 1.00 98.12 81 PHE A CA 1
ATOM 571 C C . PHE A 1 81 ? 1.689 -5.258 4.630 1.00 98.12 81 PHE A C 1
ATOM 573 O O . PHE A 1 81 ? 1.703 -4.214 3.982 1.00 98.12 81 PHE A O 1
ATOM 580 N N . ASP A 1 82 ? 2.776 -5.972 4.891 1.00 97.75 82 ASP A N 1
ATOM 581 C CA . ASP A 1 82 ? 4.102 -5.627 4.397 1.00 97.75 82 ASP A CA 1
ATOM 582 C C . ASP A 1 82 ? 4.491 -6.595 3.273 1.00 97.75 82 ASP A C 1
ATOM 584 O O . ASP A 1 82 ? 4.312 -7.812 3.383 1.00 97.75 82 ASP A O 1
ATOM 588 N N . LEU A 1 83 ? 5.019 -6.044 2.184 1.00 97.06 83 LEU A N 1
ATOM 589 C CA . LEU A 1 83 ? 5.504 -6.775 1.022 1.00 97.06 83 LEU A CA 1
ATOM 590 C C . LEU A 1 83 ? 6.936 -6.300 0.703 1.00 97.06 83 LEU A C 1
ATOM 592 O O . LEU A 1 83 ? 7.119 -5.114 0.415 1.00 97.06 83 LEU A O 1
ATOM 596 N N . PRO A 1 84 ? 7.955 -7.183 0.748 1.00 95.06 84 PRO A N 1
ATOM 597 C CA . PRO A 1 84 ? 9.358 -6.817 0.537 1.00 95.06 84 PRO A CA 1
ATOM 598 C C . PRO A 1 84 ? 9.674 -6.590 -0.944 1.00 95.06 84 PRO A C 1
ATOM 600 O O . PRO A 1 84 ? 10.275 -7.429 -1.613 1.00 95.06 84 PRO A O 1
ATOM 603 N N . THR A 1 85 ? 9.182 -5.471 -1.473 1.00 94.62 85 THR A N 1
ATOM 604 C CA . THR A 1 85 ? 9.302 -5.076 -2.878 1.00 94.62 85 THR A CA 1
ATOM 605 C C . THR A 1 85 ? 9.523 -3.574 -3.029 1.00 94.62 85 THR A C 1
ATOM 607 O O . THR A 1 85 ? 9.197 -2.785 -2.139 1.00 94.62 85 THR A O 1
ATOM 610 N N . GLY A 1 86 ? 9.983 -3.167 -4.219 1.00 92.81 86 GLY A N 1
ATOM 611 C CA . GLY A 1 86 ? 9.913 -1.785 -4.702 1.00 92.81 86 GLY A CA 1
ATOM 612 C C . GLY A 1 86 ? 8.484 -1.312 -5.009 1.00 92.81 86 GLY A C 1
ATOM 613 O O . GLY A 1 86 ? 7.507 -2.001 -4.736 1.00 92.81 86 GLY A O 1
ATOM 614 N N . HIS A 1 87 ? 8.354 -0.129 -5.619 1.00 92.69 87 HIS A N 1
ATOM 615 C CA . HIS A 1 87 ? 7.068 0.567 -5.806 1.00 92.69 87 HIS A CA 1
ATOM 616 C C . HIS A 1 87 ? 6.106 -0.120 -6.790 1.00 92.69 87 HIS A C 1
ATOM 618 O O . HIS A 1 87 ? 4.918 0.189 -6.808 1.00 92.69 87 HIS A O 1
ATOM 624 N N . TRP A 1 88 ? 6.609 -1.051 -7.606 1.00 93.81 88 TRP A N 1
ATOM 625 C CA . TRP A 1 88 ? 5.847 -1.717 -8.664 1.00 93.81 88 TRP A CA 1
ATOM 626 C C . TRP A 1 88 ? 5.687 -3.225 -8.407 1.00 93.81 88 TRP A C 1
ATOM 628 O O . TRP A 1 88 ? 6.095 -4.028 -9.251 1.00 93.81 88 TRP A O 1
ATOM 638 N N . PRO A 1 89 ? 5.086 -3.648 -7.276 1.00 95.19 89 PRO A N 1
ATOM 639 C CA . PRO A 1 89 ? 4.952 -5.064 -6.928 1.00 95.19 89 PRO A CA 1
ATOM 640 C C . PRO A 1 89 ? 4.145 -5.852 -7.963 1.00 95.19 89 PRO A C 1
ATOM 642 O O . PRO A 1 89 ? 4.410 -7.026 -8.189 1.00 95.19 89 PRO A O 1
ATOM 645 N N . MET A 1 90 ? 3.207 -5.202 -8.660 1.00 95.38 90 MET A N 1
ATOM 646 C CA . MET A 1 90 ? 2.441 -5.823 -9.745 1.00 95.38 90 MET A CA 1
ATOM 647 C C . MET A 1 90 ? 3.294 -6.174 -10.975 1.00 95.38 90 MET A C 1
ATOM 649 O O . MET A 1 90 ? 2.832 -6.918 -11.837 1.00 95.38 90 MET A O 1
ATOM 653 N N . LEU A 1 91 ? 4.508 -5.622 -11.082 1.00 94.94 91 LEU A N 1
ATOM 654 C CA . LEU A 1 91 ? 5.466 -5.918 -12.149 1.00 94.94 91 LEU A CA 1
ATOM 655 C C . LEU A 1 91 ? 6.633 -6.779 -11.658 1.00 94.94 91 LEU A C 1
ATOM 657 O O . LEU A 1 91 ? 7.106 -7.622 -12.414 1.00 94.94 91 LEU A O 1
ATOM 661 N N . SER A 1 92 ? 7.111 -6.552 -10.431 1.00 94.69 92 SER A N 1
ATOM 662 C CA . SER A 1 92 ? 8.285 -7.242 -9.883 1.00 94.69 92 SER A CA 1
ATOM 663 C C . SER A 1 92 ? 7.960 -8.546 -9.152 1.00 94.69 92 SER A C 1
ATOM 665 O O . SER A 1 92 ? 8.777 -9.461 -9.173 1.00 94.69 92 SER A O 1
ATOM 667 N N . ALA A 1 93 ? 6.789 -8.649 -8.514 1.00 96.25 93 ALA A N 1
ATOM 668 C CA . ALA A 1 93 ? 6.383 -9.809 -7.716 1.00 96.25 93 ALA A CA 1
ATOM 669 C C . ALA A 1 93 ? 4.852 -10.038 -7.752 1.00 96.25 93 ALA A C 1
ATOM 671 O O . ALA A 1 93 ? 4.191 -10.010 -6.704 1.00 96.25 93 ALA A O 1
ATOM 672 N N . PRO A 1 94 ? 4.251 -10.248 -8.940 1.00 96.69 94 PRO A N 1
ATOM 673 C CA . PRO A 1 94 ? 2.798 -10.310 -9.092 1.00 96.69 94 PRO A CA 1
ATOM 674 C C . PRO A 1 94 ? 2.149 -11.457 -8.305 1.00 96.69 94 PRO A C 1
ATOM 676 O O . PRO A 1 94 ? 1.052 -11.279 -7.771 1.00 96.69 94 PRO A O 1
ATOM 679 N N . GLU A 1 95 ? 2.806 -12.611 -8.170 1.00 98.25 95 GLU A N 1
ATOM 680 C CA . GLU A 1 95 ? 2.290 -13.747 -7.395 1.00 98.25 95 GLU A CA 1
ATOM 681 C C . GLU A 1 95 ? 2.235 -13.423 -5.898 1.00 98.25 95 GLU A C 1
ATOM 683 O O . GLU A 1 95 ? 1.227 -13.686 -5.240 1.00 98.25 95 GLU A O 1
ATOM 688 N N . ALA A 1 96 ? 3.290 -12.797 -5.367 1.00 98.00 96 ALA A N 1
ATOM 689 C CA . ALA A 1 96 ? 3.348 -12.400 -3.964 1.00 98.00 96 ALA A CA 1
ATOM 690 C C . ALA A 1 96 ? 2.301 -11.321 -3.650 1.00 98.00 96 ALA A C 1
ATOM 692 O O . ALA A 1 96 ? 1.582 -11.429 -2.654 1.00 98.00 96 ALA A O 1
ATOM 693 N N . LEU A 1 97 ? 2.148 -10.327 -4.535 1.00 98.31 97 LEU A N 1
ATOM 694 C CA . LEU A 1 97 ? 1.091 -9.322 -4.411 1.00 98.31 97 LEU A CA 1
ATOM 695 C C . LEU A 1 97 ? -0.301 -9.967 -4.455 1.00 98.31 97 LEU A C 1
ATOM 697 O O . LEU A 1 97 ? -1.155 -9.635 -3.637 1.00 98.31 97 LEU A O 1
ATOM 701 N N . THR A 1 98 ? -0.527 -10.918 -5.364 1.00 98.62 98 THR A N 1
ATOM 702 C CA . THR A 1 98 ? -1.808 -11.635 -5.474 1.00 98.62 98 THR A CA 1
ATOM 703 C C . THR A 1 98 ? -2.144 -12.372 -4.180 1.00 98.62 98 THR A C 1
ATOM 705 O O . THR A 1 98 ? -3.268 -12.272 -3.692 1.00 98.62 98 THR A O 1
ATOM 708 N N . ALA A 1 99 ? -1.170 -13.065 -3.584 1.00 98.50 99 ALA A N 1
ATOM 709 C CA . ALA A 1 99 ? -1.362 -13.748 -2.309 1.00 98.50 99 ALA A CA 1
ATOM 710 C C . ALA A 1 99 ? -1.752 -12.771 -1.187 1.00 98.50 99 ALA A C 1
ATOM 712 O O . ALA A 1 99 ? -2.673 -13.054 -0.421 1.00 98.50 99 ALA A O 1
ATOM 713 N N . VAL A 1 100 ? -1.110 -11.600 -1.115 1.00 98.38 100 VAL A N 1
ATOM 714 C CA . VAL A 1 100 ? -1.471 -10.552 -0.145 1.00 98.38 100 VAL A CA 1
ATOM 715 C C . VAL A 1 100 ? -2.892 -10.035 -0.382 1.00 98.38 100 VAL A C 1
ATOM 717 O O . VAL A 1 100 ? -3.659 -9.925 0.571 1.00 98.38 100 VAL A O 1
ATOM 720 N N . LEU A 1 101 ? -3.280 -9.772 -1.633 1.00 98.31 101 LEU A N 1
ATOM 721 C CA . LEU A 1 101 ? -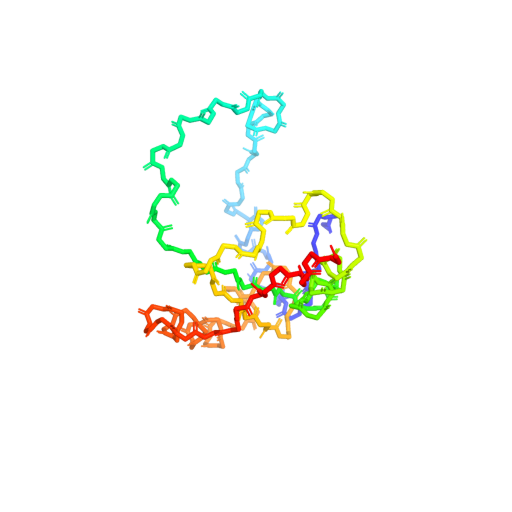4.624 -9.283 -1.961 1.00 98.31 101 LEU A CA 1
ATOM 722 C C . LEU A 1 101 ? -5.724 -10.300 -1.621 1.00 98.31 101 LEU A C 1
ATOM 724 O O . LEU A 1 101 ? -6.783 -9.908 -1.138 1.00 98.31 101 LEU A O 1
ATOM 728 N N . LEU A 1 102 ? -5.475 -11.599 -1.819 1.00 98.50 102 LEU A N 1
ATOM 729 C CA . LEU A 1 102 ? -6.411 -12.656 -1.417 1.00 98.50 102 LEU A CA 1
ATOM 730 C C . LEU A 1 102 ? -6.594 -12.706 0.105 1.00 98.50 102 LEU A C 1
ATOM 732 O O . LEU A 1 102 ? -7.721 -12.800 0.586 1.00 98.50 102 LEU A O 1
ATOM 736 N N . ARG A 1 103 ? -5.500 -12.582 0.864 1.00 98.31 103 ARG A N 1
ATOM 737 C CA . ARG A 1 103 ? -5.542 -12.516 2.334 1.00 98.31 103 ARG A CA 1
ATOM 738 C C . ARG A 1 103 ? -6.272 -11.266 2.826 1.00 98.31 103 ARG A C 1
ATOM 740 O O . ARG A 1 103 ? -7.099 -11.351 3.729 1.00 98.31 103 ARG A O 1
ATOM 747 N N . ALA A 1 104 ? -6.023 -10.119 2.196 1.00 97.44 104 ALA A N 1
ATOM 748 C CA . ALA A 1 104 ? -6.741 -8.876 2.474 1.00 97.44 104 ALA A CA 1
ATOM 749 C C . ALA A 1 104 ? -8.251 -9.026 2.227 1.00 97.44 104 ALA A C 1
ATOM 751 O O . ALA A 1 104 ? -9.057 -8.657 3.078 1.00 97.44 104 ALA A O 1
ATOM 752 N N . ALA A 1 105 ? -8.643 -9.647 1.110 1.00 96.75 105 ALA A N 1
ATOM 753 C CA . ALA A 1 105 ? -10.047 -9.926 0.803 1.00 96.75 105 ALA A CA 1
ATOM 754 C C . ALA A 1 105 ? -10.706 -10.889 1.810 1.00 96.75 105 ALA A C 1
ATOM 756 O O . ALA A 1 105 ? -11.912 -10.806 2.034 1.00 96.75 105 ALA A O 1
ATOM 757 N N . ALA A 1 106 ? -9.926 -11.767 2.446 1.00 96.88 106 ALA A N 1
ATOM 758 C CA . ALA A 1 106 ? -10.379 -12.636 3.532 1.00 96.88 106 ALA A CA 1
ATOM 759 C C . ALA A 1 106 ? -10.459 -11.930 4.906 1.00 96.88 106 ALA A C 1
ATOM 761 O O . ALA A 1 106 ? -10.848 -12.556 5.892 1.00 96.88 106 ALA A O 1
ATOM 762 N N . GLY A 1 107 ? -10.116 -10.638 4.994 1.00 94.75 107 GLY A N 1
ATOM 763 C CA . GLY A 1 107 ? -10.151 -9.858 6.238 1.00 94.75 107 GLY A CA 1
ATOM 764 C C . GLY A 1 107 ? -8.955 -10.088 7.169 1.00 94.75 107 GLY A C 1
ATOM 765 O O . GLY A 1 107 ? -9.011 -9.722 8.352 1.00 94.75 107 GLY A O 1
ATOM 766 N N . GLU A 1 108 ? -7.888 -10.701 6.653 1.00 96.94 108 GLU A N 1
ATOM 767 C CA . GLU A 1 108 ? -6.618 -10.850 7.360 1.00 96.94 108 GLU A CA 1
ATOM 768 C C . GLU A 1 108 ? -5.830 -9.530 7.399 1.00 96.94 108 GLU A C 1
ATOM 770 O O . GLU A 1 108 ? -6.207 -8.531 6.789 1.00 96.94 108 GLU A O 1
ATOM 775 N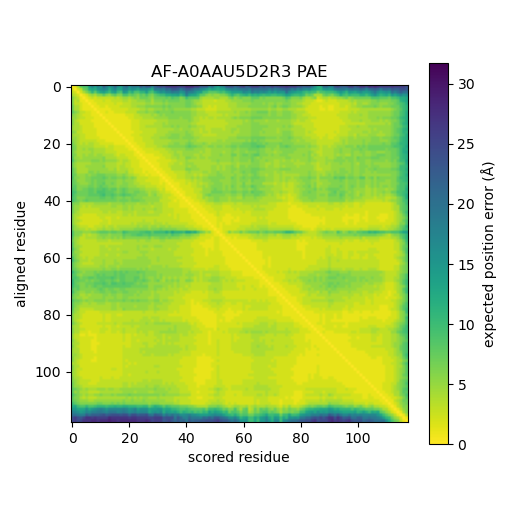 N . GLY A 1 109 ? -4.687 -9.549 8.085 1.00 95.62 109 GLY A N 1
ATOM 776 C CA . GLY A 1 109 ? -3.743 -8.435 8.149 1.00 95.62 109 GLY A CA 1
ATOM 777 C C . GLY A 1 109 ? -3.603 -7.867 9.555 1.00 95.62 109 GLY A C 1
ATOM 778 O O . GLY A 1 109 ? -4.374 -8.179 10.467 1.00 95.62 109 GLY A O 1
ATOM 779 N N . HIS A 1 110 ? -2.568 -7.057 9.737 1.00 96.19 110 HIS A N 1
ATOM 780 C CA . HIS A 1 110 ? -2.319 -6.373 10.998 1.00 96.19 110 HIS A CA 1
ATOM 781 C C . HIS A 1 110 ? -3.303 -5.209 11.163 1.00 96.19 110 HIS A C 1
ATOM 783 O O . HIS A 1 110 ? -3.645 -4.550 10.187 1.00 96.19 110 HIS A O 1
ATOM 789 N N . ARG A 1 111 ? -3.761 -4.939 12.387 1.00 95.19 111 ARG A N 1
ATOM 790 C CA . ARG A 1 111 ? -4.597 -3.773 12.698 1.00 95.19 111 ARG A CA 1
ATOM 791 C C . ARG A 1 111 ? -3.847 -2.896 13.677 1.00 95.19 111 ARG A C 1
ATOM 793 O O . ARG A 1 111 ? -3.433 -3.380 14.726 1.00 95.19 111 ARG A O 1
ATOM 800 N N . LEU A 1 112 ? -3.716 -1.622 13.337 1.00 92.88 112 LEU A N 1
ATOM 801 C CA . LEU A 1 112 ? -3.086 -0.646 14.211 1.00 92.88 112 LEU A CA 1
ATOM 802 C C . LEU A 1 112 ? -4.082 -0.211 15.282 1.00 92.88 112 LEU A C 1
ATOM 804 O O . LEU A 1 112 ? -5.218 0.155 14.981 1.00 92.88 112 LEU A O 1
ATOM 808 N N . THR A 1 113 ? -3.652 -0.222 16.537 1.00 87.44 113 THR A N 1
ATOM 809 C CA . THR A 1 113 ? -4.451 0.279 17.656 1.00 87.44 113 THR A CA 1
ATOM 810 C C . THR A 1 113 ? -3.983 1.667 18.054 1.00 87.44 113 THR A C 1
ATOM 812 O O . THR A 1 113 ? -2.783 1.915 18.150 1.00 87.44 113 THR A O 1
ATOM 815 N N . ALA A 1 114 ? -4.923 2.570 18.330 1.00 78.50 114 ALA A N 1
ATOM 816 C CA . ALA A 1 114 ? -4.580 3.853 18.930 1.00 78.50 114 ALA A CA 1
ATOM 817 C C . ALA A 1 114 ? -3.903 3.639 20.299 1.00 78.50 114 ALA A C 1
ATOM 819 O O . ALA A 1 114 ? -4.304 2.726 21.031 1.00 78.50 114 ALA A O 1
ATOM 820 N N . PRO A 1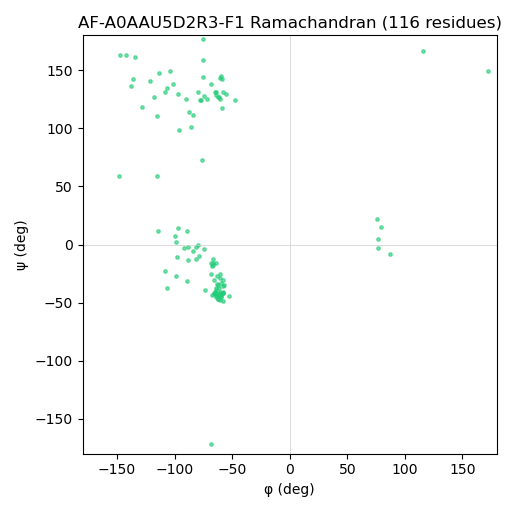 115 ? -2.909 4.467 20.671 1.00 73.50 115 PRO A N 1
ATOM 821 C CA . PRO A 1 115 ? -2.345 4.417 22.010 1.00 73.50 115 PRO A CA 1
ATOM 822 C C . PRO A 1 115 ? -3.447 4.684 23.041 1.00 73.50 115 PRO A C 1
ATOM 824 O O . PRO A 1 115 ? -4.343 5.504 22.812 1.00 73.50 115 PRO A O 1
ATOM 827 N N . ALA A 1 116 ? -3.388 3.984 24.176 1.00 65.62 116 ALA A N 1
ATOM 828 C CA . ALA A 1 116 ? -4.283 4.257 25.292 1.00 65.62 116 ALA A CA 1
ATOM 829 C C . ALA A 1 116 ? -4.148 5.737 25.683 1.00 65.62 116 ALA A C 1
ATOM 831 O O . ALA A 1 116 ? -3.036 6.241 25.842 1.00 65.62 116 ALA A O 1
ATOM 832 N N . THR A 1 117 ? -5.275 6.444 25.787 1.00 60.62 117 THR A N 1
ATOM 833 C CA . THR A 1 117 ? -5.264 7.815 26.309 1.00 60.62 117 THR A CA 1
ATOM 834 C C . THR A 1 117 ? -4.800 7.753 27.770 1.00 60.62 117 THR A C 1
ATOM 836 O O . THR A 1 117 ? -5.337 6.912 28.497 1.00 60.62 117 THR A O 1
ATOM 839 N N . PRO A 1 118 ? -3.797 8.548 28.187 1.00 57.81 118 PRO A N 1
ATOM 840 C CA . PRO A 1 118 ? -3.393 8.615 29.589 1.00 57.81 118 PRO A CA 1
ATOM 841 C C . PRO A 1 118 ? -4.504 9.167 30.489 1.00 57.81 118 PRO A C 1
ATOM 843 O O . PRO A 1 118 ? -5.344 9.956 29.991 1.00 57.81 118 PRO A O 1
#

Mean predicted aligned error: 4.58 Å

Secondary structure (DSSP, 8-state):
--SS--TT--HHHHHHHHHH--PPPTHHHHSPP---STTTTS-EEEEEEGGGS--HHHHHHHHHTT-GGGGGGG-TTEEEEEE-S-S-HHHH-HHHHHHHHHHHHTT-SB-PPPPPP-